Protein AF-A0A1G2QEN6-F1 (afdb_monomer_lite)

Radius of gyration: 32.68 Å; chains: 1; bounding box: 80×89×62 Å

Structure (mmCIF, N/CA/C/O backbone):
data_AF-A0A1G2QEN6-F1
#
_entry.id   AF-A0A1G2QEN6-F1
#
loop_
_atom_site.group_PDB
_atom_site.id
_atom_site.type_symbol
_atom_site.label_atom_id
_atom_site.label_alt_id
_atom_site.label_comp_id
_atom_site.label_asym_id
_atom_site.label_entity_id
_atom_site.label_seq_id
_atom_site.pdbx_PDB_ins_code
_atom_site.Cartn_x
_atom_site.Cartn_y
_atom_site.Cartn_z
_atom_site.occupancy
_atom_site.B_iso_or_equiv
_atom_site.auth_seq_id
_atom_site.auth_comp_id
_atom_site.auth_asym_id
_atom_site.auth_atom_id
_atom_site.pdbx_PDB_model_num
ATOM 1 N N . MET A 1 1 ? -64.833 77.034 40.031 1.00 39.34 1 MET A N 1
ATOM 2 C CA . MET A 1 1 ? -63.978 77.157 41.235 1.00 39.34 1 MET A CA 1
ATOM 3 C C . MET A 1 1 ? -63.231 75.844 41.374 1.00 39.34 1 MET A C 1
ATOM 5 O O . MET A 1 1 ? -63.907 74.837 41.451 1.00 39.34 1 MET A O 1
ATOM 9 N N . ASN A 1 2 ? -61.908 75.732 41.325 1.00 46.66 2 ASN A N 1
ATOM 10 C CA . ASN A 1 2 ? -60.799 76.681 41.240 1.00 46.66 2 ASN A CA 1
ATOM 11 C C . ASN A 1 2 ? -59.660 75.938 40.490 1.00 46.66 2 ASN A C 1
ATOM 13 O O . ASN A 1 2 ? -59.426 74.776 40.822 1.00 46.66 2 ASN A O 1
ATOM 17 N N . PRO A 1 3 ? -59.015 76.531 39.469 1.00 56.44 3 PRO A N 1
ATOM 18 C CA . PRO A 1 3 ? -57.973 75.888 38.679 1.00 56.44 3 PRO A CA 1
ATOM 19 C C . PRO A 1 3 ? -56.584 76.290 39.184 1.00 56.44 3 PRO A C 1
ATOM 21 O O . PRO A 1 3 ? -56.027 77.252 38.685 1.00 56.44 3 PRO A O 1
ATOM 24 N N . HIS A 1 4 ? -56.014 75.570 40.146 1.00 57.31 4 HIS A N 1
ATOM 25 C CA . HIS A 1 4 ? -54.594 75.680 40.493 1.00 57.31 4 HIS A CA 1
ATOM 26 C C . HIS A 1 4 ? -54.189 74.439 41.278 1.00 57.31 4 HIS A C 1
ATOM 28 O O . HIS A 1 4 ? -54.606 74.314 42.418 1.00 57.31 4 HIS A O 1
ATOM 34 N N . ASP A 1 5 ? -53.388 73.564 40.670 1.00 60.06 5 ASP A N 1
ATOM 35 C CA . ASP A 1 5 ? -52.442 72.708 41.391 1.00 60.06 5 ASP A CA 1
ATOM 36 C C . ASP A 1 5 ? -51.266 72.365 40.460 1.00 60.06 5 ASP A C 1
ATOM 38 O O . ASP A 1 5 ? -51.302 71.451 39.638 1.00 60.06 5 ASP A O 1
ATOM 42 N N . ASP A 1 6 ? -50.261 73.240 40.547 1.00 60.94 6 ASP A N 1
ATOM 43 C CA . ASP A 1 6 ? -48.816 73.006 40.470 1.00 60.94 6 ASP A CA 1
ATOM 44 C C . ASP A 1 6 ? -48.328 71.713 39.785 1.00 60.94 6 ASP A C 1
ATOM 46 O O . ASP A 1 6 ? -48.058 70.686 40.413 1.00 60.94 6 ASP A O 1
ATOM 50 N N . PHE A 1 7 ? -48.037 71.820 38.487 1.00 61.03 7 PHE A N 1
ATOM 51 C CA . PHE A 1 7 ? -47.150 70.889 37.792 1.00 61.03 7 PHE A CA 1
ATOM 52 C C . PHE A 1 7 ? -45.691 71.258 38.114 1.00 61.03 7 PHE A C 1
ATOM 54 O O . PHE A 1 7 ? -45.078 72.079 37.433 1.00 61.03 7 PHE A O 1
ATOM 61 N N . ARG A 1 8 ? -45.119 70.679 39.177 1.00 65.31 8 ARG A N 1
ATOM 62 C CA . ARG A 1 8 ? -43.669 70.754 39.430 1.00 65.31 8 ARG A CA 1
ATOM 63 C C . ARG A 1 8 ? -42.964 69.563 38.772 1.00 65.31 8 ARG A C 1
ATOM 65 O O . ARG A 1 8 ? -43.276 68.425 39.133 1.00 65.31 8 ARG A O 1
ATOM 72 N N . PRO A 1 9 ? -42.008 69.775 37.851 1.00 60.00 9 PRO A N 1
ATOM 73 C CA . PRO A 1 9 ? -41.206 68.685 37.316 1.00 60.00 9 PRO A CA 1
ATOM 74 C C . PRO A 1 9 ? -40.277 68.161 38.416 1.00 60.00 9 PRO A C 1
ATOM 76 O O . PRO A 1 9 ? -39.439 68.893 38.933 1.00 60.00 9 PRO A O 1
ATOM 79 N N . ARG A 1 10 ? -40.459 66.895 38.811 1.00 62.19 10 ARG A N 1
ATOM 80 C CA . ARG A 1 10 ? -39.498 66.192 39.667 1.00 62.19 10 ARG A CA 1
ATOM 81 C C . ARG A 1 10 ? -38.309 65.756 38.834 1.00 62.19 10 ARG A C 1
ATOM 83 O O . ARG A 1 10 ? -38.440 64.942 37.921 1.00 62.19 10 ARG A O 1
ATOM 90 N N . ASP A 1 11 ? -37.160 66.257 39.246 1.00 59.12 11 ASP A N 1
ATOM 91 C CA . ASP A 1 11 ? -35.831 65.790 38.900 1.00 59.12 11 ASP A CA 1
ATOM 92 C C . ASP A 1 11 ? -35.697 64.287 39.184 1.00 59.12 11 ASP A C 1
ATOM 94 O O . ASP A 1 11 ? -35.578 63.863 40.335 1.00 59.12 11 ASP A O 1
ATOM 98 N N . LEU A 1 12 ? -35.684 63.461 38.137 1.00 61.34 12 LEU A N 1
ATOM 99 C CA . LEU A 1 12 ? -35.302 62.053 38.245 1.00 61.34 12 LEU A CA 1
ATOM 100 C C . LEU A 1 12 ? -34.089 61.768 37.354 1.00 61.34 12 LEU A C 1
ATOM 102 O O . LEU A 1 12 ? -34.191 61.322 36.218 1.00 61.34 12 LEU A O 1
ATOM 106 N N . HIS A 1 13 ? -32.934 62.129 37.911 1.00 59.66 13 HIS A N 1
ATOM 107 C CA . HIS A 1 13 ? -31.656 61.419 37.874 1.00 59.66 13 HIS A CA 1
ATOM 108 C C . HIS A 1 13 ? -31.511 60.369 36.759 1.00 59.66 13 HIS A C 1
ATOM 110 O O . HIS A 1 13 ? -31.902 59.211 36.907 1.00 59.66 13 HIS A O 1
ATOM 116 N N . LEU A 1 14 ? -30.860 60.774 35.669 1.00 61.25 14 LEU A N 1
ATOM 117 C CA . LEU A 1 14 ? -30.295 59.858 34.683 1.00 61.25 14 LEU A CA 1
ATOM 118 C C . LEU A 1 14 ? -29.177 59.033 35.350 1.00 61.25 14 LEU A C 1
ATOM 120 O O . LEU A 1 14 ? -28.246 59.627 35.904 1.00 61.25 14 LEU A O 1
ATOM 124 N N . PRO A 1 15 ? -29.208 57.690 35.306 1.00 59.16 15 PRO A N 1
ATOM 125 C CA . PRO A 1 15 ? -28.067 56.890 35.718 1.00 59.16 15 PRO A CA 1
ATOM 126 C C . PRO A 1 15 ? -26.906 57.129 34.746 1.00 59.16 15 PRO A C 1
ATOM 128 O O . PRO A 1 15 ? -26.968 56.788 33.566 1.00 59.16 15 PRO A O 1
ATOM 131 N N . SER A 1 16 ? -25.837 57.729 35.269 1.00 55.16 16 SER A N 1
ATOM 132 C CA . SER A 1 16 ? -24.533 57.832 34.619 1.00 55.16 16 SER A CA 1
ATOM 133 C C . SER A 1 16 ? -23.985 56.426 34.356 1.00 55.16 16 SER A C 1
ATOM 135 O O . SER A 1 16 ? -23.465 55.768 35.256 1.00 55.16 16 SER A O 1
ATOM 137 N N . THR A 1 17 ? -24.113 55.933 33.126 1.00 55.31 17 THR A N 1
ATOM 138 C CA . THR A 1 17 ? -23.382 54.748 32.671 1.00 55.31 17 THR A CA 1
ATOM 139 C C . THR A 1 17 ? -21.966 55.170 32.300 1.00 55.31 17 THR A C 1
ATOM 141 O O . THR A 1 17 ? -21.656 55.418 31.135 1.00 55.31 17 THR A O 1
ATOM 144 N N . ALA A 1 18 ? -21.097 55.275 33.304 1.00 53.06 18 ALA A N 1
ATOM 145 C CA . ALA A 1 18 ? -19.662 55.259 33.066 1.00 53.06 18 ALA A CA 1
ATOM 146 C C . ALA A 1 18 ? -19.273 53.863 32.530 1.00 53.06 18 ALA A C 1
ATOM 148 O O . ALA A 1 18 ? -19.667 52.859 33.132 1.00 53.06 18 ALA A O 1
ATOM 149 N N . PRO A 1 19 ? -18.525 53.755 31.419 1.00 55.62 19 PRO A N 1
ATOM 150 C CA . PRO A 1 19 ? -18.031 52.471 30.942 1.00 55.62 19 PRO A CA 1
ATOM 151 C C . PRO A 1 19 ? -17.018 51.915 31.949 1.00 55.62 19 PRO A C 1
ATOM 153 O O . PRO A 1 19 ? -15.952 52.491 32.172 1.00 55.62 19 PRO A O 1
ATOM 156 N N . SER A 1 20 ? -17.361 50.793 32.582 1.00 55.41 20 SER A N 1
ATOM 157 C CA . SER A 1 20 ? -16.431 50.023 33.397 1.00 55.41 20 SER A CA 1
ATOM 158 C C . SER A 1 20 ? -15.306 49.487 32.509 1.00 55.41 20 SER A C 1
ATOM 160 O O . SER A 1 20 ? -15.531 48.883 31.460 1.00 55.41 20 SER A O 1
ATOM 162 N N . ALA A 1 21 ? -14.072 49.764 32.924 1.00 58.41 21 ALA A N 1
ATOM 163 C CA . ALA A 1 21 ? -12.857 49.338 32.248 1.00 58.41 21 ALA A CA 1
ATOM 164 C C . ALA A 1 21 ? -12.829 47.809 32.027 1.00 58.41 21 ALA A C 1
ATOM 166 O O . ALA A 1 21 ? -13.291 47.058 32.893 1.00 58.41 21 ALA A O 1
ATOM 167 N N . PRO A 1 22 ? -12.260 47.318 30.909 1.00 54.78 22 PRO A N 1
ATOM 168 C CA . PRO A 1 22 ? -12.152 45.889 30.655 1.00 54.78 22 PRO A CA 1
ATOM 169 C C . PRO A 1 22 ? -11.272 45.231 31.721 1.00 54.78 22 PRO A C 1
ATOM 171 O O . PRO A 1 22 ? -10.110 45.597 31.917 1.00 54.78 22 PRO A O 1
ATOM 174 N N . ALA A 1 23 ? -11.842 44.239 32.406 1.00 54.50 23 ALA A N 1
ATOM 175 C CA . ALA A 1 23 ? -11.120 43.371 33.317 1.00 54.50 23 ALA A CA 1
ATOM 176 C C . ALA A 1 23 ? -9.919 42.758 32.583 1.00 54.50 23 ALA A C 1
ATOM 178 O O . ALA A 1 23 ? -10.059 42.066 31.574 1.00 54.50 23 ALA A O 1
ATOM 179 N N . LYS A 1 24 ? -8.725 43.051 33.097 1.00 49.72 24 LYS A N 1
ATOM 180 C CA . LYS A 1 24 ? -7.441 42.527 32.639 1.00 49.72 24 LYS A CA 1
ATOM 181 C C . LYS A 1 24 ? -7.464 41.000 32.770 1.00 49.72 24 LYS A C 1
ATOM 183 O O . LYS A 1 24 ? -7.233 40.467 33.852 1.00 49.72 24 LYS A O 1
ATOM 188 N N . VAL A 1 25 ? -7.783 40.301 31.679 1.00 56.69 25 VAL A N 1
ATOM 189 C CA . VAL A 1 25 ? -7.706 38.838 31.586 1.00 56.69 25 VAL A CA 1
ATOM 190 C C . VAL A 1 25 ? -6.250 38.452 31.820 1.00 56.69 25 VAL A C 1
ATOM 192 O O . VAL A 1 25 ? -5.373 38.771 31.017 1.00 56.69 25 VAL A O 1
ATOM 195 N N . ALA A 1 26 ? -5.980 37.823 32.962 1.00 51.62 26 ALA A N 1
ATOM 196 C CA . ALA A 1 26 ? -4.661 37.295 33.264 1.00 51.62 26 ALA A CA 1
ATOM 197 C C . ALA A 1 26 ? -4.276 36.259 32.189 1.00 51.62 26 ALA A C 1
ATOM 199 O O . ALA A 1 26 ? -5.107 35.412 31.842 1.00 51.62 26 ALA A O 1
ATOM 200 N N . PRO A 1 27 ? -3.049 36.303 31.644 1.00 50.09 27 PRO A N 1
ATOM 201 C CA . PRO A 1 27 ? -2.600 35.312 30.680 1.00 50.09 27 PRO A CA 1
ATOM 202 C C . PRO A 1 27 ? -2.615 33.935 31.347 1.00 50.09 27 PRO A C 1
ATOM 204 O O . PRO A 1 27 ? -1.991 33.739 32.391 1.00 50.09 27 PRO A O 1
ATOM 207 N N . GLN A 1 28 ? -3.355 32.993 30.754 1.00 50.84 28 GLN A N 1
ATOM 208 C CA . GLN A 1 28 ? -3.336 31.595 31.167 1.00 50.84 28 GLN A CA 1
ATOM 209 C C . GLN A 1 28 ? -1.895 31.095 31.087 1.00 50.84 28 GLN A C 1
ATOM 211 O O . GLN A 1 28 ? -1.330 30.933 30.007 1.00 50.84 28 GLN A O 1
ATOM 216 N N . THR A 1 29 ? -1.297 30.881 32.251 1.00 47.94 29 THR A N 1
ATOM 217 C CA . THR A 1 29 ? 0.004 30.255 32.402 1.00 47.94 29 THR A CA 1
ATOM 218 C C . THR A 1 29 ? -0.056 28.860 31.794 1.00 47.94 29 THR A C 1
ATOM 220 O O . THR A 1 29 ? -0.793 27.977 32.235 1.00 47.94 29 THR A O 1
ATOM 223 N N . THR A 1 30 ? 0.718 28.680 30.731 1.00 51.25 30 THR A N 1
ATOM 224 C CA . THR A 1 30 ? 0.943 27.431 30.014 1.00 51.25 30 THR A CA 1
ATOM 225 C C . THR A 1 30 ? 1.373 26.361 31.016 1.00 51.25 30 THR A C 1
ATOM 227 O O . THR A 1 30 ? 2.497 26.388 31.510 1.00 51.25 30 THR A O 1
ATOM 230 N N . GLN A 1 31 ? 0.476 25.431 31.363 1.00 50.53 31 GLN A N 1
ATOM 231 C CA . GLN A 1 31 ? 0.809 24.331 32.268 1.00 50.53 31 GLN A CA 1
ATOM 232 C C . GLN A 1 31 ? 1.928 23.467 31.652 1.00 50.53 31 GLN A C 1
ATOM 234 O O . GLN A 1 31 ? 1.692 22.816 30.627 1.00 50.53 31 GLN A O 1
ATOM 239 N N . PRO A 1 32 ? 3.116 23.374 32.282 1.00 54.84 32 PRO A N 1
ATOM 240 C CA . PRO A 1 32 ? 4.269 22.641 31.748 1.00 54.84 32 PRO A CA 1
ATOM 241 C C . PRO A 1 32 ? 4.085 21.107 31.728 1.00 54.84 32 PRO A C 1
ATOM 243 O O . PRO A 1 32 ? 4.957 20.383 31.254 1.00 54.84 32 PRO A O 1
ATOM 246 N N . GLY A 1 33 ? 2.943 20.588 32.198 1.00 56.78 33 GLY A N 1
ATOM 247 C CA . GLY A 1 33 ? 2.616 19.157 32.218 1.00 56.78 33 GLY A CA 1
ATOM 248 C C . GLY A 1 33 ? 1.875 18.624 30.984 1.00 56.78 33 GLY A C 1
ATOM 249 O O . GLY A 1 33 ? 1.924 17.419 30.731 1.00 56.78 33 GLY A O 1
ATOM 250 N N . ARG A 1 34 ? 1.222 19.478 30.177 1.00 59.00 34 ARG A N 1
ATOM 251 C CA . ARG A 1 34 ? 0.365 19.008 29.062 1.00 59.00 34 ARG A CA 1
ATOM 252 C C . ARG A 1 34 ? 1.151 18.308 27.954 1.00 59.00 34 ARG A C 1
ATOM 254 O O . ARG A 1 34 ? 0.649 17.356 27.371 1.00 59.00 34 ARG A O 1
ATOM 261 N N . PHE A 1 35 ? 2.397 18.708 27.703 1.00 58.41 35 PHE A N 1
ATOM 262 C CA . PHE A 1 35 ? 3.241 18.063 26.689 1.00 58.41 35 PHE A CA 1
ATOM 263 C C . PHE A 1 35 ? 3.733 16.678 27.113 1.00 58.41 35 PHE A C 1
ATOM 265 O O . PHE A 1 35 ? 3.827 15.777 26.280 1.00 58.41 35 PHE A O 1
ATOM 272 N N . LYS A 1 36 ? 4.016 16.486 28.406 1.00 63.12 36 LYS A N 1
ATOM 273 C CA . LYS A 1 36 ? 4.416 15.179 28.941 1.00 63.12 36 LYS A CA 1
ATOM 274 C C . LYS A 1 36 ? 3.222 14.225 28.955 1.00 63.12 36 LYS A C 1
ATOM 276 O O . LYS A 1 36 ? 3.329 13.104 28.478 1.00 63.12 36 LYS A O 1
ATOM 281 N N . GLN A 1 37 ? 2.059 14.732 29.366 1.00 68.00 37 GLN A N 1
ATOM 282 C CA . GLN A 1 37 ? 0.798 13.997 29.333 1.00 68.00 37 GLN A CA 1
ATOM 283 C C . GLN A 1 37 ? 0.372 13.638 27.899 1.00 68.00 37 GLN A C 1
ATOM 285 O O . GLN A 1 37 ? -0.058 12.518 27.663 1.00 68.00 37 GLN A O 1
ATOM 290 N N . ALA A 1 38 ? 0.548 14.536 26.924 1.00 66.69 38 ALA A N 1
ATOM 291 C CA . ALA A 1 38 ? 0.258 14.250 25.518 1.00 66.69 38 ALA A CA 1
ATOM 292 C C . ALA A 1 38 ? 1.182 13.168 24.939 1.00 66.69 38 ALA A C 1
ATOM 294 O O . ALA A 1 38 ? 0.712 12.286 24.225 1.00 66.69 38 ALA A O 1
ATOM 295 N N . LYS A 1 39 ? 2.477 13.192 25.280 1.00 70.25 39 LYS A N 1
ATOM 296 C CA . LYS A 1 39 ? 3.422 12.137 24.883 1.00 70.25 39 LYS A CA 1
ATOM 297 C C . LYS A 1 39 ? 3.100 10.792 25.535 1.00 70.25 39 LYS A C 1
ATOM 299 O O . LYS A 1 39 ? 3.170 9.779 24.848 1.00 70.25 39 LYS A O 1
ATOM 304 N N . ASP A 1 40 ? 2.710 10.786 26.808 1.00 74.94 40 ASP A N 1
ATOM 305 C CA . ASP A 1 40 ? 2.327 9.568 27.535 1.00 74.94 40 ASP A CA 1
ATOM 306 C C . ASP A 1 40 ? 0.994 8.987 27.052 1.00 74.94 40 ASP A C 1
ATOM 308 O O . ASP A 1 40 ? 0.824 7.772 26.990 1.00 74.94 40 ASP A O 1
ATOM 312 N N . ILE A 1 41 ? 0.041 9.841 26.675 1.00 70.88 41 ILE A N 1
ATOM 313 C CA . ILE A 1 41 ? -1.200 9.401 26.035 1.00 70.88 41 ILE A CA 1
ATOM 314 C C . ILE A 1 41 ? -0.881 8.839 24.653 1.00 70.88 41 ILE A C 1
ATOM 316 O O . ILE A 1 41 ? -1.323 7.740 24.346 1.00 70.88 41 ILE A O 1
ATOM 320 N N . ALA A 1 42 ? -0.072 9.530 23.847 1.00 69.62 42 ALA A N 1
ATOM 321 C CA . ALA A 1 42 ? 0.321 9.041 22.533 1.00 69.62 42 ALA A CA 1
ATOM 322 C C . ALA A 1 42 ? 1.025 7.681 22.633 1.00 69.62 42 ALA A C 1
ATOM 324 O O . ALA A 1 42 ? 0.617 6.741 21.966 1.00 69.62 42 ALA A O 1
ATOM 325 N N . SER A 1 43 ? 2.025 7.527 23.503 1.00 70.56 43 SER A N 1
ATOM 326 C CA . SER A 1 43 ? 2.744 6.257 23.671 1.00 70.56 43 SER A CA 1
ATOM 327 C C . SER A 1 43 ? 1.841 5.129 24.178 1.00 70.56 43 SER A C 1
ATOM 329 O O . SER A 1 43 ? 1.967 3.996 23.715 1.00 70.56 43 SER A O 1
ATOM 331 N N . ARG A 1 44 ? 0.879 5.426 25.060 1.00 66.06 44 ARG A N 1
ATOM 332 C CA . ARG A 1 44 ? -0.149 4.465 25.490 1.00 66.06 44 ARG A CA 1
ATOM 333 C C . ARG A 1 44 ? -1.125 4.104 24.373 1.00 66.06 44 ARG A C 1
ATOM 335 O O . ARG A 1 44 ? -1.492 2.939 24.274 1.00 66.06 44 ARG A O 1
ATOM 342 N N . LEU A 1 45 ? -1.508 5.057 23.525 1.00 61.69 45 LEU A N 1
ATOM 343 C CA . LEU A 1 45 ? -2.335 4.805 22.343 1.00 61.69 45 LEU A CA 1
ATOM 344 C C . LEU A 1 45 ? -1.591 3.896 21.360 1.00 61.69 45 LEU A C 1
ATOM 346 O O . LEU A 1 45 ? -2.118 2.845 21.017 1.00 61.69 45 LEU A O 1
ATOM 350 N N . TRP A 1 46 ? -0.328 4.200 21.046 1.00 63.06 46 TRP A N 1
ATOM 351 C CA . TRP A 1 46 ? 0.529 3.361 20.200 1.00 63.06 46 TRP A CA 1
ATOM 352 C C . TRP A 1 46 ? 0.786 1.961 20.789 1.00 63.06 46 TRP A C 1
ATOM 354 O O . TRP A 1 46 ? 0.917 0.991 20.046 1.00 63.06 46 TRP A O 1
ATOM 364 N N . ALA A 1 47 ? 0.855 1.824 22.117 1.00 60.50 47 ALA A N 1
ATOM 365 C CA . ALA A 1 47 ? 1.026 0.529 22.782 1.00 60.50 47 ALA A CA 1
ATOM 366 C C . ALA A 1 47 ? -0.267 -0.309 22.813 1.00 60.50 47 ALA A C 1
ATOM 368 O O . ALA A 1 47 ? -0.208 -1.539 22.760 1.00 60.50 47 ALA A O 1
ATOM 369 N N . LEU A 1 48 ? -1.435 0.337 22.885 1.00 55.75 48 LEU A N 1
ATOM 370 C CA . LEU A 1 48 ? -2.741 -0.322 22.786 1.00 55.75 48 LEU A CA 1
ATOM 371 C C . LEU A 1 48 ? -3.101 -0.672 21.330 1.00 55.75 48 LEU A C 1
ATOM 373 O O . LEU A 1 48 ? -3.755 -1.690 21.101 1.00 55.75 48 LEU A O 1
ATOM 377 N N . GLU A 1 49 ? -2.594 0.100 20.363 1.00 54.94 49 GLU A N 1
ATOM 378 C CA . GLU A 1 49 ? -2.682 -0.117 18.910 1.00 54.94 49 GLU A CA 1
ATOM 379 C C . GLU A 1 49 ? -2.290 -1.549 18.509 1.00 54.94 49 GLU A C 1
ATOM 381 O O . GLU A 1 49 ? -2.992 -2.221 17.756 1.00 54.94 49 GLU A O 1
ATOM 386 N N . GLY A 1 50 ? -1.178 -2.051 19.059 1.00 52.22 50 GLY A N 1
ATOM 387 C CA . GLY A 1 50 ? -0.646 -3.375 18.729 1.00 52.22 50 GLY A CA 1
ATOM 388 C C . GLY A 1 50 ? -1.428 -4.538 19.340 1.00 52.22 50 GLY A C 1
ATOM 389 O O . GLY A 1 50 ? -1.251 -5.675 18.911 1.00 52.22 50 GLY A O 1
ATOM 390 N N . LYS A 1 51 ? -2.280 -4.280 20.342 1.00 53.69 51 LYS A N 1
ATOM 391 C CA . LYS A 1 51 ? -2.917 -5.336 21.140 1.00 53.69 51 LYS A CA 1
ATOM 392 C C . LYS A 1 51 ? -4.334 -5.694 20.676 1.00 53.69 51 LYS A C 1
ATOM 394 O O . LYS A 1 51 ? -4.773 -6.798 20.973 1.00 53.69 51 LYS A O 1
ATOM 399 N N . ASN A 1 52 ? -5.019 -4.802 19.948 1.00 58.62 52 ASN A N 1
ATOM 400 C CA . ASN A 1 52 ? -6.389 -5.013 19.446 1.00 58.62 52 ASN A CA 1
ATOM 401 C C . ASN A 1 52 ? -6.624 -4.585 17.981 1.00 58.62 52 ASN A C 1
ATOM 403 O O . ASN A 1 52 ? -7.761 -4.669 17.516 1.00 58.62 52 ASN A O 1
ATOM 407 N N . SER A 1 53 ? -5.607 -4.133 17.235 1.00 70.38 53 SER A N 1
ATOM 408 C CA . SER A 1 53 ? -5.797 -3.859 15.804 1.00 70.38 53 SER A CA 1
ATOM 409 C C . SER A 1 53 ? -5.924 -5.155 15.003 1.00 70.38 53 SER A C 1
ATOM 411 O O . SER A 1 53 ? -5.189 -6.120 15.224 1.00 70.38 53 SER A O 1
ATOM 413 N N . ARG A 1 54 ? -6.810 -5.146 14.000 1.00 78.62 54 ARG A N 1
ATOM 414 C CA . ARG A 1 54 ? -6.927 -6.208 12.987 1.00 78.62 54 ARG A CA 1
ATOM 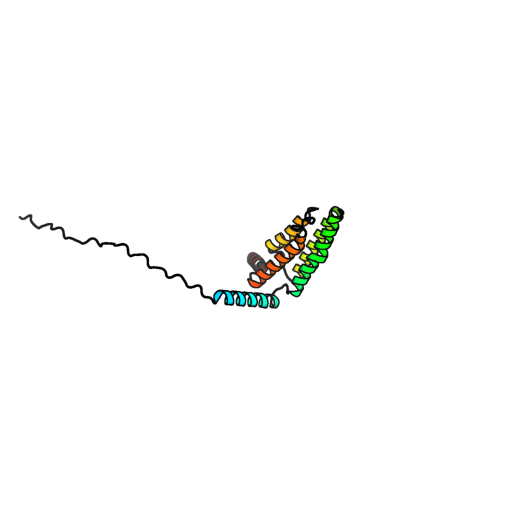415 C C . ARG A 1 54 ? -5.615 -6.446 12.229 1.00 78.62 54 ARG A C 1
ATOM 417 O O . ARG A 1 54 ? -5.381 -7.547 11.730 1.00 78.62 54 ARG A O 1
ATOM 424 N N . VAL A 1 55 ? -4.752 -5.428 12.168 1.00 82.75 55 VAL A N 1
ATOM 425 C CA . VAL A 1 55 ? -3.437 -5.474 11.522 1.00 82.75 55 VAL A CA 1
ATOM 426 C C . VAL A 1 55 ? -2.344 -5.189 12.557 1.00 82.75 55 VAL A C 1
ATOM 428 O O . VAL A 1 55 ? -1.982 -4.038 12.828 1.00 82.75 55 VAL A O 1
ATOM 431 N N . ASN A 1 56 ? -1.783 -6.265 13.117 1.00 86.69 56 ASN A N 1
ATOM 432 C CA . ASN A 1 56 ? -0.665 -6.200 14.064 1.00 86.69 56 ASN A CA 1
ATOM 433 C C . ASN A 1 56 ? 0.560 -5.499 13.434 1.00 86.69 56 ASN A C 1
ATOM 435 O O . ASN A 1 56 ? 0.731 -5.500 12.216 1.00 86.69 56 ASN A O 1
ATOM 439 N N . ASN A 1 57 ? 1.442 -4.916 14.251 1.00 85.81 57 ASN A N 1
ATOM 440 C CA . ASN A 1 57 ? 2.664 -4.238 13.807 1.00 85.81 57 ASN A CA 1
ATOM 441 C C . ASN A 1 57 ? 3.551 -5.121 12.928 1.00 85.81 57 ASN A C 1
ATOM 443 O O . ASN A 1 57 ? 4.043 -4.645 11.911 1.00 85.81 57 ASN A O 1
ATOM 447 N N . THR A 1 58 ? 3.713 -6.401 13.266 1.00 88.44 58 THR A N 1
ATOM 448 C CA . THR A 1 58 ? 4.499 -7.329 12.440 1.00 88.44 58 THR A CA 1
ATOM 449 C C . THR A 1 58 ? 3.879 -7.506 11.057 1.00 88.44 58 THR A C 1
ATOM 451 O O . THR A 1 58 ? 4.584 -7.441 10.056 1.00 88.44 58 THR A O 1
ATOM 454 N N . THR A 1 59 ? 2.555 -7.663 10.988 1.00 90.25 59 THR A N 1
ATOM 455 C CA . THR A 1 59 ? 1.824 -7.747 9.720 1.00 90.25 59 THR A CA 1
ATOM 456 C C . THR A 1 59 ? 1.951 -6.451 8.930 1.00 90.25 59 THR A C 1
ATOM 458 O O . THR A 1 59 ? 2.271 -6.500 7.752 1.00 90.25 59 THR A O 1
ATOM 461 N N . ALA A 1 60 ? 1.760 -5.295 9.568 1.00 89.62 60 ALA A N 1
ATOM 462 C CA . ALA A 1 60 ? 1.897 -3.993 8.920 1.00 89.62 60 ALA A CA 1
ATOM 463 C C . ALA A 1 60 ? 3.304 -3.792 8.337 1.00 89.62 60 ALA A C 1
ATOM 465 O O . ALA A 1 60 ? 3.441 -3.375 7.191 1.00 89.62 60 ALA A O 1
ATOM 466 N N . MET A 1 61 ? 4.350 -4.141 9.093 1.00 92.50 61 MET A N 1
ATOM 467 C CA . MET A 1 61 ? 5.728 -4.096 8.600 1.00 92.50 61 MET A CA 1
ATOM 468 C C . MET A 1 61 ? 5.939 -5.048 7.425 1.00 92.50 61 MET A C 1
ATOM 470 O O . MET A 1 61 ? 6.585 -4.665 6.455 1.00 92.50 61 MET A O 1
ATOM 474 N N . LEU A 1 62 ? 5.371 -6.255 7.480 1.00 93.56 62 LEU A N 1
ATOM 475 C CA . LEU A 1 62 ? 5.447 -7.216 6.383 1.00 93.56 62 LEU A CA 1
ATOM 476 C C . LEU A 1 62 ? 4.735 -6.684 5.128 1.00 93.56 62 LEU A C 1
ATOM 478 O O . LEU A 1 62 ? 5.291 -6.779 4.040 1.00 93.56 62 LEU A O 1
ATOM 482 N N . MET A 1 63 ? 3.562 -6.060 5.275 1.00 93.56 63 MET A N 1
ATOM 483 C CA . MET A 1 63 ? 2.822 -5.426 4.175 1.00 93.56 63 MET A CA 1
ATOM 484 C C . MET A 1 63 ? 3.634 -4.323 3.509 1.00 93.56 63 MET A C 1
ATOM 486 O O . MET A 1 63 ? 3.762 -4.303 2.289 1.00 93.56 63 MET A O 1
ATOM 490 N N . VAL A 1 64 ? 4.232 -3.440 4.308 1.00 94.19 64 VAL A N 1
ATOM 491 C CA . VAL A 1 64 ? 5.085 -2.356 3.808 1.00 94.19 64 VAL A CA 1
ATOM 492 C C . VAL A 1 64 ? 6.351 -2.907 3.148 1.00 94.19 64 VAL A C 1
ATOM 494 O O . VAL A 1 64 ? 6.735 -2.434 2.083 1.00 94.19 64 VAL A O 1
ATOM 497 N N . ALA A 1 65 ? 6.980 -3.929 3.732 1.00 94.00 6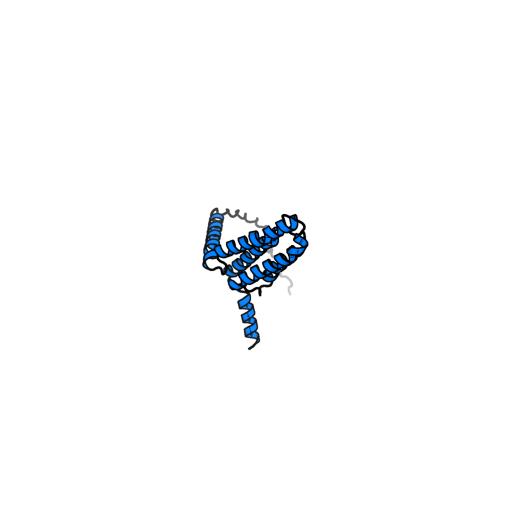5 ALA A N 1
ATOM 498 C CA . ALA A 1 65 ? 8.164 -4.558 3.158 1.00 94.00 65 ALA A CA 1
ATOM 499 C C . ALA A 1 65 ? 7.855 -5.214 1.807 1.00 94.00 65 ALA A C 1
ATOM 501 O O . ALA A 1 65 ? 8.593 -5.007 0.851 1.00 94.00 65 ALA A O 1
ATOM 502 N N . VAL A 1 66 ? 6.748 -5.949 1.694 1.00 93.81 66 VAL A N 1
ATOM 503 C CA . VAL A 1 66 ? 6.314 -6.540 0.421 1.00 93.81 66 VAL A CA 1
ATOM 504 C C . VAL A 1 66 ? 5.959 -5.447 -0.592 1.00 93.81 66 VAL A C 1
ATOM 506 O O . VAL A 1 66 ? 6.391 -5.533 -1.738 1.00 93.81 66 VAL A O 1
ATOM 509 N N . ALA A 1 67 ? 5.255 -4.385 -0.179 1.00 93.50 67 ALA A N 1
ATOM 510 C CA . ALA A 1 67 ? 4.967 -3.235 -1.041 1.00 93.50 67 ALA A CA 1
ATOM 511 C C . ALA A 1 67 ? 6.244 -2.629 -1.641 1.00 93.50 67 ALA A C 1
ATOM 513 O O . ALA A 1 67 ? 6.325 -2.368 -2.841 1.00 93.50 67 ALA A O 1
ATOM 514 N N . PHE A 1 68 ? 7.264 -2.454 -0.804 1.00 93.56 68 PHE A N 1
ATOM 515 C CA . PHE A 1 68 ? 8.521 -1.843 -1.197 1.00 93.56 68 PHE A CA 1
ATOM 516 C C . PHE A 1 68 ? 9.403 -2.781 -2.033 1.00 93.56 68 PHE A C 1
ATOM 518 O O . PHE A 1 68 ? 9.815 -2.427 -3.134 1.00 93.56 68 PHE A O 1
ATOM 525 N N . PHE A 1 69 ? 9.697 -3.980 -1.528 1.00 93.56 69 PHE A N 1
ATOM 526 C CA . PHE A 1 69 ? 10.676 -4.885 -2.133 1.00 93.56 69 PHE A CA 1
ATOM 527 C C . PHE A 1 69 ? 10.118 -5.706 -3.294 1.00 93.56 69 PHE A C 1
ATOM 529 O O . PHE A 1 69 ? 10.877 -6.040 -4.199 1.00 93.56 69 PHE A O 1
ATOM 536 N N . CYS A 1 70 ? 8.830 -6.060 -3.276 1.00 92.50 70 CYS A N 1
ATOM 537 C CA . CYS A 1 70 ? 8.246 -6.937 -4.294 1.00 92.50 70 CYS A CA 1
ATOM 538 C C . CYS A 1 70 ? 7.542 -6.174 -5.418 1.00 92.50 70 CYS A C 1
ATOM 540 O O . CYS A 1 70 ? 7.444 -6.715 -6.515 1.00 92.50 70 CYS A O 1
ATOM 542 N N . PHE A 1 71 ? 7.064 -4.950 -5.167 1.00 91.75 71 PHE A N 1
ATOM 543 C CA . PHE A 1 71 ? 6.344 -4.163 -6.174 1.00 91.75 71 PHE A CA 1
ATOM 544 C C . PHE A 1 71 ? 7.131 -2.918 -6.589 1.00 91.75 71 PHE A C 1
ATOM 546 O O . PHE A 1 71 ? 7.592 -2.870 -7.726 1.00 91.75 71 PHE A O 1
ATOM 553 N N . ASN A 1 72 ? 7.410 -1.983 -5.673 1.00 90.88 72 ASN A N 1
ATOM 554 C CA . ASN A 1 72 ? 8.105 -0.741 -6.043 1.00 90.88 72 ASN A CA 1
ATOM 555 C C . ASN A 1 72 ? 9.513 -0.978 -6.599 1.00 90.88 72 ASN A C 1
ATOM 557 O O . ASN A 1 72 ? 9.857 -0.447 -7.648 1.00 90.88 72 ASN A O 1
ATOM 561 N N . LEU A 1 73 ? 10.351 -1.761 -5.910 1.00 90.62 73 LEU A N 1
ATOM 562 C CA . LEU A 1 73 ? 11.748 -1.928 -6.314 1.00 90.62 73 LEU A CA 1
ATOM 563 C C . LEU A 1 73 ? 11.880 -2.575 -7.712 1.00 90.62 73 LEU A C 1
ATOM 565 O O . LEU A 1 73 ? 12.610 -2.022 -8.536 1.00 90.62 73 LEU A O 1
ATOM 569 N N . PRO A 1 74 ? 11.164 -3.671 -8.045 1.00 89.88 74 PRO A N 1
ATOM 570 C CA . PRO A 1 74 ? 11.166 -4.216 -9.402 1.00 89.88 74 PRO A CA 1
ATOM 571 C C . PRO A 1 74 ? 10.590 -3.257 -10.445 1.00 89.88 74 PRO A C 1
ATOM 573 O O . PRO A 1 74 ? 11.138 -3.173 -11.539 1.00 89.88 74 PRO A O 1
ATOM 576 N N . GLN A 1 75 ? 9.523 -2.524 -10.115 1.00 89.06 75 GLN A N 1
ATOM 577 C CA . GLN A 1 75 ? 8.871 -1.575 -11.022 1.00 89.06 75 GLN A CA 1
ATOM 578 C C . GLN A 1 75 ? 9.811 -0.411 -11.367 1.00 89.06 75 GLN A C 1
ATOM 580 O O . GLN A 1 75 ? 10.044 -0.155 -12.5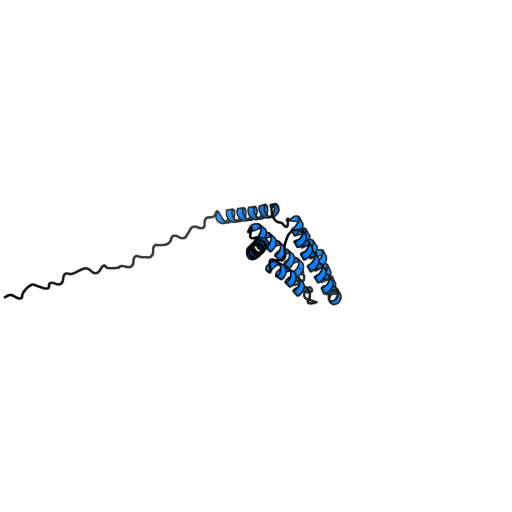47 1.00 89.06 75 GLN A O 1
ATOM 585 N N . ILE A 1 76 ? 10.486 0.173 -10.368 1.00 88.56 76 ILE A N 1
ATOM 586 C CA . ILE A 1 76 ? 11.548 1.172 -10.566 1.00 88.56 76 ILE A CA 1
ATOM 587 C C . ILE A 1 76 ? 12.653 0.600 -11.465 1.00 88.56 76 ILE A C 1
ATOM 589 O O . ILE A 1 76 ? 13.004 1.207 -12.473 1.00 88.56 76 ILE A O 1
ATOM 593 N N . ILE A 1 77 ? 13.196 -0.582 -11.153 1.00 89.19 77 ILE A N 1
ATOM 594 C CA . ILE A 1 77 ? 14.279 -1.182 -11.955 1.00 89.19 77 ILE A CA 1
ATOM 595 C C . ILE A 1 77 ? 13.842 -1.388 -13.415 1.00 89.19 77 ILE A C 1
ATOM 597 O O . ILE A 1 77 ? 14.600 -1.082 -14.335 1.00 89.19 77 ILE A O 1
ATOM 601 N N . LEU A 1 78 ? 12.624 -1.883 -13.642 1.00 88.69 78 LEU A N 1
ATOM 602 C CA . LEU A 1 78 ? 12.089 -2.127 -14.981 1.00 88.69 78 LEU A CA 1
ATOM 603 C C . LEU A 1 78 ? 11.878 -0.834 -15.774 1.00 88.69 78 LEU A C 1
ATOM 605 O O . LEU A 1 78 ? 12.155 -0.812 -16.975 1.00 88.69 78 LEU A O 1
ATOM 609 N N . GLU A 1 79 ? 11.421 0.239 -15.130 1.00 85.94 79 GLU A N 1
ATOM 610 C CA . GLU A 1 79 ? 11.272 1.541 -15.783 1.00 85.94 79 GLU A CA 1
ATOM 611 C C . GLU A 1 79 ? 12.617 2.156 -16.170 1.00 85.94 79 GLU A C 1
ATOM 613 O O . GLU A 1 79 ? 12.759 2.647 -17.290 1.00 85.94 79 GLU A O 1
ATOM 618 N N . TRP A 1 80 ? 13.637 2.031 -15.318 1.00 85.19 80 TRP A N 1
ATOM 619 C CA . TRP A 1 80 ? 15.003 2.447 -15.654 1.00 85.19 80 TRP A CA 1
ATOM 620 C C . TRP A 1 80 ? 15.609 1.638 -16.810 1.00 85.19 80 TRP A C 1
ATOM 622 O O . TRP A 1 80 ? 16.423 2.162 -17.570 1.00 85.19 80 TRP A O 1
ATOM 632 N N . LEU A 1 81 ? 15.188 0.383 -16.988 1.00 88.00 81 LEU A N 1
ATOM 633 C CA . LEU A 1 81 ? 15.567 -0.457 -18.128 1.00 88.00 81 LEU A CA 1
ATOM 634 C C . LEU A 1 81 ? 14.752 -0.171 -19.402 1.00 88.00 81 LEU A C 1
ATOM 636 O O . LEU A 1 81 ? 14.963 -0.849 -20.404 1.00 88.00 81 LEU A O 1
ATOM 640 N N . LEU A 1 82 ? 13.818 0.790 -19.381 1.00 82.88 82 LEU A N 1
ATOM 641 C CA . LEU A 1 82 ? 12.889 1.133 -20.475 1.00 82.88 82 LEU A CA 1
ATOM 642 C C . LEU A 1 82 ? 11.955 -0.010 -20.923 1.00 82.88 82 LEU A C 1
ATOM 644 O O . LEU A 1 82 ? 11.147 0.167 -21.832 1.00 82.88 82 LEU A O 1
ATOM 648 N N . ILE A 1 83 ? 12.011 -1.171 -20.267 1.00 84.75 83 ILE A N 1
ATOM 649 C CA . ILE A 1 83 ? 11.121 -2.320 -20.504 1.00 84.75 83 ILE A CA 1
ATOM 650 C C . ILE A 1 83 ? 9.871 -2.223 -19.606 1.00 84.75 83 ILE A C 1
ATOM 652 O O . ILE A 1 83 ? 8.880 -2.920 -19.826 1.00 84.75 83 ILE A O 1
ATOM 656 N N . GLY A 1 84 ? 9.882 -1.308 -18.629 1.00 77.94 84 GLY A N 1
ATOM 657 C CA . GLY A 1 84 ? 8.795 -1.061 -17.685 1.00 77.94 84 GLY A CA 1
ATOM 658 C C . GLY A 1 84 ? 7.435 -0.876 -18.347 1.00 77.94 84 GLY A C 1
ATOM 659 O O . GLY A 1 84 ? 6.471 -1.461 -17.874 1.00 77.94 84 GLY A O 1
ATOM 660 N N . PHE A 1 85 ? 7.352 -0.216 -19.505 1.00 79.38 85 PHE A N 1
ATOM 661 C CA . PHE A 1 85 ? 6.088 -0.045 -20.236 1.00 79.38 85 PHE A CA 1
ATOM 662 C C . PHE A 1 85 ? 5.329 -1.366 -20.490 1.00 79.38 85 PHE A C 1
ATOM 664 O O . PHE A 1 85 ? 4.101 -1.393 -20.450 1.00 79.38 85 PHE A O 1
ATOM 671 N N . LEU A 1 86 ? 6.041 -2.475 -20.721 1.00 83.94 86 LEU A N 1
ATOM 672 C CA . LEU A 1 86 ? 5.432 -3.775 -21.025 1.00 83.94 86 LEU A CA 1
ATOM 673 C C . LEU A 1 86 ? 4.955 -4.534 -19.784 1.00 83.94 86 LEU A C 1
ATOM 675 O O . LEU A 1 86 ? 4.010 -5.315 -19.883 1.00 83.94 86 LEU A O 1
ATOM 679 N N . PHE A 1 87 ? 5.606 -4.327 -18.638 1.00 85.00 87 PHE A N 1
ATOM 680 C CA . PHE A 1 87 ? 5.370 -5.107 -17.418 1.00 85.00 87 PHE A CA 1
ATOM 681 C C . PHE A 1 87 ? 4.719 -4.308 -16.289 1.00 85.00 87 PHE A C 1
ATOM 683 O O . PHE A 1 87 ? 4.222 -4.932 -15.353 1.00 85.00 87 PHE A O 1
ATOM 690 N N . ASN A 1 88 ? 4.684 -2.973 -16.375 1.00 85.19 88 ASN A N 1
ATOM 691 C CA . ASN A 1 88 ? 4.168 -2.113 -15.311 1.00 85.19 88 ASN A CA 1
ATOM 692 C C . ASN A 1 88 ? 2.717 -2.504 -14.977 1.00 85.19 88 ASN A C 1
ATOM 694 O O . ASN A 1 88 ? 2.459 -2.994 -13.884 1.00 85.19 88 ASN A O 1
ATOM 698 N N . TRP A 1 89 ? 1.817 -2.529 -15.969 1.00 85.69 89 TRP A N 1
ATOM 699 C CA . TRP A 1 89 ? 0.411 -2.921 -15.772 1.00 85.69 89 TRP A CA 1
ATOM 700 C C . TRP A 1 89 ? 0.215 -4.302 -15.117 1.00 85.69 89 TRP A C 1
ATOM 702 O O . TRP A 1 89 ? -0.737 -4.493 -14.354 1.00 85.69 89 TRP A O 1
ATOM 712 N N . ILE A 1 90 ? 1.104 -5.266 -15.386 1.00 90.12 90 ILE A N 1
ATOM 713 C CA . ILE A 1 90 ? 1.063 -6.599 -14.771 1.00 90.12 90 ILE A CA 1
ATOM 714 C C . ILE A 1 90 ? 1.393 -6.473 -13.284 1.00 90.12 90 ILE A C 1
ATOM 716 O O . ILE A 1 90 ? 0.624 -6.933 -12.439 1.00 90.12 90 ILE A O 1
ATOM 720 N N . ILE A 1 91 ? 2.509 -5.818 -12.960 1.00 90.19 91 ILE A N 1
ATOM 721 C CA . ILE A 1 91 ? 2.984 -5.628 -11.585 1.00 90.19 91 ILE A CA 1
ATOM 722 C C . ILE A 1 91 ? 1.969 -4.824 -10.773 1.00 90.19 91 ILE A C 1
ATOM 724 O O . ILE A 1 91 ? 1.574 -5.278 -9.701 1.00 90.19 91 ILE A O 1
ATOM 728 N N . THR A 1 92 ? 1.462 -3.712 -11.311 1.00 90.06 92 THR A N 1
ATOM 729 C CA . THR A 1 92 ? 0.397 -2.895 -10.708 1.00 90.06 92 THR A CA 1
ATOM 730 C C . THR A 1 92 ? -0.841 -3.739 -10.391 1.00 90.06 92 THR A C 1
ATOM 732 O O . THR A 1 92 ? -1.406 -3.641 -9.301 1.00 90.06 92 THR A O 1
ATOM 735 N N . THR A 1 93 ? -1.255 -4.625 -11.306 1.00 91.19 93 THR A N 1
ATOM 736 C CA . THR A 1 93 ? -2.417 -5.508 -11.097 1.00 91.19 93 THR A CA 1
ATOM 737 C C . THR A 1 93 ? -2.165 -6.515 -9.972 1.00 91.19 93 THR A C 1
ATOM 739 O O . THR A 1 93 ? -3.022 -6.709 -9.104 1.00 91.19 93 THR A O 1
ATOM 742 N N . PHE A 1 94 ? -0.984 -7.141 -9.942 1.00 93.25 94 PHE A N 1
ATOM 743 C CA . PHE A 1 94 ? -0.612 -8.072 -8.874 1.00 93.25 94 PHE A CA 1
ATOM 744 C C . PHE A 1 94 ? -0.455 -7.376 -7.520 1.00 93.25 94 PHE A C 1
ATOM 746 O O . PHE A 1 94 ? -0.874 -7.936 -6.506 1.00 93.25 94 PHE A O 1
ATOM 753 N N . ALA A 1 95 ? 0.087 -6.160 -7.489 1.00 91.56 95 ALA A N 1
ATOM 754 C CA . ALA A 1 95 ? 0.190 -5.346 -6.284 1.00 91.56 95 ALA A CA 1
ATOM 755 C C . ALA A 1 95 ? -1.201 -5.014 -5.729 1.00 91.56 95 ALA A C 1
ATOM 757 O O . ALA A 1 95 ? -1.476 -5.269 -4.551 1.00 91.56 95 ALA A O 1
ATOM 758 N N . TRP A 1 96 ? -2.113 -4.557 -6.595 1.00 92.94 96 TRP A N 1
ATOM 759 C CA . TRP A 1 96 ? -3.502 -4.275 -6.237 1.00 92.94 96 TRP A CA 1
ATOM 760 C C . TRP A 1 96 ? -4.199 -5.503 -5.640 1.00 92.94 96 TRP A C 1
ATOM 762 O O . TRP A 1 96 ? -4.763 -5.425 -4.546 1.00 92.94 96 TRP A O 1
ATOM 772 N N . LEU A 1 97 ? -4.110 -6.656 -6.316 1.00 93.25 97 LEU A N 1
ATOM 773 C CA . LEU A 1 97 ? -4.706 -7.916 -5.860 1.00 93.25 97 LEU A CA 1
ATOM 774 C C . LEU A 1 97 ? -4.098 -8.405 -4.547 1.00 93.25 97 LEU A C 1
ATOM 776 O O . LEU A 1 97 ? -4.831 -8.838 -3.661 1.00 93.25 97 LEU A O 1
ATOM 780 N N . THR A 1 98 ? -2.774 -8.324 -4.408 1.00 93.25 98 THR A N 1
ATOM 781 C CA . THR A 1 98 ? -2.066 -8.764 -3.202 1.00 93.25 98 THR A CA 1
ATOM 782 C C . THR A 1 98 ? -2.497 -7.933 -2.006 1.00 93.25 98 THR A C 1
ATOM 784 O O . THR A 1 98 ? -2.883 -8.492 -0.981 1.00 93.25 98 THR A O 1
ATOM 787 N N . MET A 1 99 ? -2.513 -6.604 -2.141 1.00 91.69 99 MET A N 1
ATOM 788 C CA . MET A 1 99 ? -2.964 -5.722 -1.067 1.00 91.69 99 MET A CA 1
ATOM 789 C C . MET A 1 99 ? -4.439 -5.954 -0.750 1.00 91.69 99 MET A C 1
ATOM 791 O O . MET A 1 99 ? -4.794 -6.140 0.415 1.00 91.69 99 MET A O 1
ATOM 795 N N . TRP A 1 100 ? -5.297 -6.037 -1.769 1.00 91.31 100 TRP A N 1
ATOM 796 C CA . TRP A 1 100 ? -6.715 -6.335 -1.584 1.00 91.31 100 TRP A CA 1
ATOM 797 C C . TRP A 1 100 ? -6.941 -7.647 -0.821 1.00 91.31 100 TRP A C 1
ATOM 799 O O . TRP A 1 100 ? -7.681 -7.680 0.167 1.00 91.31 100 TRP A O 1
ATOM 809 N N . PHE A 1 101 ? -6.274 -8.721 -1.244 1.00 92.94 101 PHE A N 1
ATOM 810 C CA . PHE A 1 101 ? -6.395 -10.040 -0.634 1.00 92.94 101 PHE A CA 1
ATOM 811 C C . PHE A 1 101 ? -5.888 -10.035 0.807 1.00 92.94 101 PHE A C 1
ATOM 813 O O . PHE A 1 101 ? -6.540 -10.568 1.702 1.00 92.94 101 PHE A O 1
ATOM 820 N N . TRP A 1 102 ? -4.767 -9.370 1.064 1.00 91.88 102 TRP A N 1
ATOM 821 C CA . TRP A 1 102 ? -4.163 -9.332 2.386 1.00 91.88 102 TRP A CA 1
ATOM 822 C C . TRP A 1 102 ? -5.017 -8.559 3.392 1.00 91.88 102 TRP A C 1
ATOM 824 O O . TRP A 1 102 ? -5.279 -9.052 4.489 1.00 91.88 102 TRP A O 1
ATOM 834 N N . PHE A 1 103 ? -5.561 -7.404 3.003 1.00 89.94 103 PHE A N 1
ATOM 835 C CA . PHE A 1 103 ? -6.544 -6.697 3.826 1.00 89.94 103 PHE A CA 1
ATOM 836 C C . PHE A 1 103 ? -7.795 -7.557 4.062 1.00 89.94 103 PHE A C 1
ATOM 838 O O . PHE A 1 103 ? -8.292 -7.634 5.189 1.00 89.94 103 PHE A O 1
ATOM 845 N N . ARG A 1 104 ? -8.261 -8.294 3.046 1.00 88.69 104 ARG A N 1
ATOM 846 C CA . ARG A 1 104 ? -9.376 -9.237 3.205 1.00 88.69 104 ARG A CA 1
ATOM 847 C C . ARG A 1 104 ? -9.088 -10.356 4.206 1.00 88.69 104 ARG A C 1
ATOM 849 O O . ARG A 1 104 ? -9.975 -10.656 5.006 1.00 88.69 104 ARG A O 1
ATOM 856 N N . LEU A 1 105 ? -7.880 -10.925 4.210 1.00 89.12 105 LEU A N 1
ATOM 857 C CA . LEU A 1 105 ? -7.461 -11.945 5.182 1.00 89.12 105 LEU A CA 1
ATOM 858 C C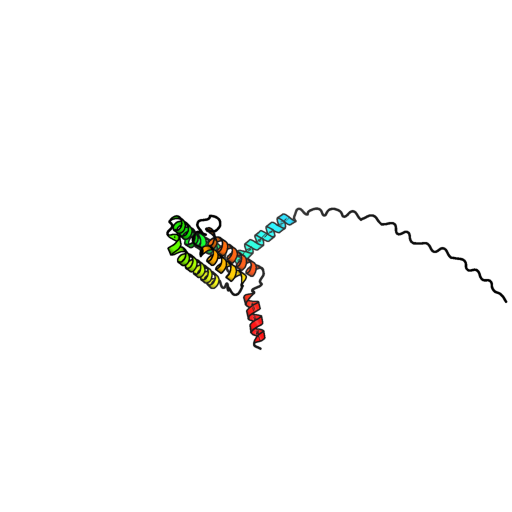 . LEU A 1 105 ? -7.494 -11.425 6.624 1.00 89.12 105 LEU A C 1
ATOM 860 O O . LEU A 1 105 ? -7.851 -12.164 7.537 1.00 89.12 105 LEU A O 1
ATOM 864 N N . HIS A 1 106 ? -7.198 -10.142 6.828 1.00 86.31 106 HIS A N 1
ATOM 865 C CA . HIS A 1 106 ? -7.259 -9.490 8.139 1.00 86.31 106 HIS A CA 1
ATOM 866 C C . HIS A 1 106 ? -8.657 -8.956 8.502 1.00 86.31 106 HIS A C 1
ATOM 868 O O . HIS A 1 106 ? -8.803 -8.146 9.416 1.00 86.31 106 HIS A O 1
ATOM 874 N N . GLY A 1 107 ? -9.713 -9.390 7.802 1.00 82.06 107 GLY A N 1
ATOM 875 C CA . GLY A 1 107 ? -11.087 -8.974 8.102 1.00 82.06 107 GLY A CA 1
ATOM 876 C C . GLY A 1 107 ? -11.344 -7.489 7.824 1.00 82.06 107 GLY A C 1
ATOM 877 O O . GLY A 1 107 ? -12.221 -6.870 8.436 1.00 82.06 107 GLY A O 1
ATOM 878 N N . VAL A 1 108 ? -10.566 -6.893 6.920 1.00 82.06 108 VAL A N 1
ATOM 879 C CA . VAL A 1 108 ? -10.752 -5.518 6.464 1.00 82.06 108 VAL A CA 1
ATOM 880 C C . VAL A 1 108 ? -11.602 -5.546 5.197 1.00 82.06 108 VAL A C 1
ATOM 882 O O . VAL A 1 108 ? -11.165 -5.974 4.129 1.00 82.06 108 VAL A O 1
ATOM 885 N N . GLY A 1 109 ? -12.853 -5.104 5.317 1.00 79.12 109 GLY A N 1
ATOM 886 C CA . GLY A 1 109 ? -13.719 -4.866 4.170 1.00 79.12 109 GLY A CA 1
ATOM 887 C C . GLY A 1 109 ? -13.358 -3.569 3.438 1.00 79.12 109 GLY A C 1
ATOM 888 O O . GLY A 1 109 ? -13.049 -2.548 4.060 1.00 79.12 109 GLY A O 1
ATOM 889 N N . PHE A 1 110 ? -13.479 -3.591 2.109 1.00 76.38 110 PHE A N 1
ATOM 890 C CA . PHE A 1 110 ? -13.383 -2.413 1.231 1.00 76.38 110 PHE A CA 1
ATOM 891 C C . PHE A 1 110 ? -14.739 -1.723 1.006 1.00 76.38 110 PHE A C 1
ATOM 893 O O . PHE A 1 110 ? -14.906 -0.959 0.065 1.00 76.38 110 PHE A O 1
ATOM 900 N N . ILE A 1 111 ? -15.716 -1.981 1.881 1.00 74.25 111 ILE A N 1
ATOM 901 C CA . ILE A 1 111 ? -17.010 -1.278 1.877 1.00 74.25 111 ILE A CA 1
ATOM 902 C C . ILE A 1 111 ? -16.821 0.204 2.231 1.00 74.25 111 ILE A C 1
ATOM 904 O O . ILE A 1 111 ? -17.617 1.040 1.812 1.00 74.25 111 ILE A O 1
ATOM 908 N N . ASN A 1 112 ? -15.757 0.547 2.970 1.00 76.56 112 ASN A N 1
ATOM 909 C CA . ASN A 1 112 ? -15.382 1.942 3.154 1.00 76.56 112 ASN A CA 1
ATOM 910 C C . ASN A 1 112 ? -14.860 2.513 1.816 1.00 76.56 112 ASN A C 1
ATOM 912 O O . ASN A 1 112 ? -13.800 2.065 1.356 1.00 76.56 112 ASN A O 1
ATOM 916 N N . PRO A 1 113 ? -15.545 3.514 1.221 1.00 78.25 113 PRO A N 1
ATOM 917 C CA . PRO A 1 113 ? -15.136 4.102 -0.049 1.00 78.25 113 PRO A CA 1
ATOM 918 C C . PRO A 1 113 ? -13.736 4.704 0.030 1.00 78.25 113 PRO A C 1
ATOM 920 O O . PRO A 1 113 ? -12.992 4.604 -0.934 1.00 78.25 113 PRO A O 1
ATOM 923 N N . THR A 1 114 ? -13.322 5.240 1.181 1.00 82.44 114 THR A N 1
ATOM 924 C CA . THR A 1 114 ? -11.986 5.818 1.355 1.00 82.44 114 THR A CA 1
ATOM 925 C C . THR A 1 114 ? -10.893 4.776 1.132 1.00 82.44 114 THR A C 1
ATOM 927 O O . THR A 1 114 ? -9.929 5.055 0.432 1.00 82.44 114 THR A O 1
ATOM 930 N N . ARG A 1 115 ? -11.054 3.546 1.645 1.00 85.25 115 ARG A N 1
ATOM 931 C CA . ARG A 1 115 ? -10.062 2.472 1.443 1.00 85.25 115 ARG A CA 1
ATOM 932 C C . ARG A 1 115 ? -10.010 2.012 -0.004 1.00 85.25 115 ARG A C 1
ATOM 934 O O . ARG A 1 115 ? -8.930 1.805 -0.547 1.00 85.25 115 ARG A O 1
ATOM 941 N N . LEU A 1 116 ? -11.177 1.841 -0.622 1.00 88.69 116 LEU A N 1
ATOM 942 C CA . LEU A 1 116 ? -11.246 1.440 -2.021 1.00 88.69 116 LEU A CA 1
ATOM 943 C C . LEU A 1 116 ? -10.632 2.515 -2.923 1.00 88.69 116 LEU A C 1
ATOM 945 O O . LEU A 1 116 ? -9.870 2.183 -3.826 1.00 88.69 116 LEU A O 1
ATOM 949 N N . VAL A 1 117 ? -10.909 3.790 -2.638 1.00 88.69 117 VAL A N 1
ATOM 950 C CA . VAL A 1 117 ? -10.326 4.932 -3.344 1.00 88.69 117 VAL A CA 1
ATOM 951 C C . VAL A 1 117 ? -8.819 4.970 -3.142 1.00 88.69 117 VAL A C 1
ATOM 953 O O . VAL A 1 117 ? -8.121 5.070 -4.136 1.00 88.69 117 VAL A O 1
ATOM 956 N N . THR A 1 118 ? -8.290 4.824 -1.923 1.00 88.44 118 THR A N 1
ATOM 957 C CA . THR A 1 118 ? -6.832 4.797 -1.711 1.00 88.44 118 THR A CA 1
ATOM 958 C C . THR A 1 118 ? -6.172 3.669 -2.501 1.00 88.44 118 THR A C 1
ATOM 960 O O . THR A 1 118 ? -5.210 3.918 -3.218 1.00 88.44 118 THR A O 1
ATOM 963 N N . LEU A 1 119 ? -6.712 2.447 -2.428 1.00 88.81 119 LEU A N 1
ATOM 964 C CA . LEU A 1 119 ? -6.151 1.297 -3.138 1.00 88.81 119 LEU A CA 1
ATOM 965 C C . LEU A 1 119 ? -6.211 1.473 -4.666 1.00 88.81 119 LEU A C 1
ATOM 967 O O . LEU A 1 119 ? -5.251 1.173 -5.371 1.00 88.81 119 LEU A O 1
ATOM 971 N N . THR A 1 120 ? -7.341 1.960 -5.180 1.00 90.44 120 THR A N 1
ATOM 972 C CA . THR A 1 120 ? -7.552 2.155 -6.623 1.00 90.44 120 THR A CA 1
ATOM 973 C C . THR A 1 120 ? -6.757 3.345 -7.145 1.00 90.44 120 THR A C 1
ATOM 975 O O . THR A 1 120 ? -6.214 3.278 -8.238 1.00 90.44 120 THR A O 1
ATOM 978 N N . LEU A 1 121 ? -6.639 4.420 -6.367 1.00 89.19 121 LEU A N 1
ATOM 979 C CA . LEU A 1 121 ? -5.855 5.593 -6.736 1.00 89.19 121 LEU A CA 1
ATOM 980 C C . LEU A 1 121 ? -4.368 5.249 -6.824 1.00 89.19 121 LEU A C 1
ATOM 982 O O . LEU A 1 121 ? -3.725 5.659 -7.782 1.00 89.19 121 LEU A O 1
ATOM 986 N N . SER A 1 122 ? -3.847 4.450 -5.887 1.00 86.75 122 SER A N 1
ATOM 987 C CA . SER A 1 122 ? -2.481 3.927 -5.987 1.00 86.75 122 SER A CA 1
ATOM 988 C C . SER A 1 122 ? -2.271 3.123 -7.270 1.00 86.75 122 SER A C 1
ATOM 990 O O . SER A 1 122 ? -1.285 3.338 -7.960 1.00 86.75 122 SER A O 1
ATOM 992 N N . ALA A 1 123 ? -3.232 2.272 -7.644 1.00 86.88 123 ALA A N 1
ATOM 993 C CA . ALA A 1 123 ? -3.160 1.529 -8.901 1.00 86.88 123 ALA A CA 1
ATOM 994 C C . ALA A 1 123 ? -3.219 2.435 -10.140 1.00 86.88 123 ALA A C 1
ATOM 996 O O . ALA A 1 123 ? -2.532 2.179 -11.119 1.00 86.88 123 ALA A O 1
ATOM 997 N N . LEU A 1 124 ? -4.055 3.476 -10.114 1.00 88.38 124 LEU A N 1
ATOM 998 C CA . LEU A 1 124 ? -4.240 4.386 -11.246 1.00 88.38 124 LEU A CA 1
ATOM 999 C C . LEU A 1 124 ? -3.023 5.275 -11.490 1.00 88.38 124 LEU A C 1
ATOM 1001 O O . LEU A 1 124 ? -2.720 5.557 -12.644 1.00 88.38 124 LEU A O 1
ATOM 1005 N N . ILE A 1 125 ? -2.349 5.721 -10.428 1.00 86.00 125 ILE A N 1
ATOM 1006 C CA . ILE A 1 125 ? -1.118 6.513 -10.537 1.00 86.00 125 ILE A CA 1
ATOM 1007 C C . ILE A 1 125 ? -0.030 5.684 -11.228 1.00 86.00 125 ILE A C 1
ATOM 1009 O O . ILE A 1 125 ? 0.548 6.146 -12.208 1.00 86.00 125 ILE A O 1
ATOM 1013 N N . ASP A 1 126 ? 0.157 4.442 -10.787 1.00 82.44 126 ASP A N 1
ATOM 1014 C CA . ASP A 1 126 ? 1.188 3.537 -11.313 1.00 82.44 126 ASP A CA 1
ATOM 1015 C C . ASP A 1 126 ? 0.831 2.930 -12.671 1.00 82.44 126 ASP A C 1
ATOM 1017 O O . ASP A 1 126 ? 1.678 2.376 -13.362 1.00 82.44 126 ASP A O 1
ATOM 1021 N N . TYR A 1 127 ? -0.425 3.052 -13.097 1.00 81.88 127 TYR A N 1
ATOM 1022 C CA . TYR A 1 127 ? -0.833 2.611 -14.426 1.00 81.88 127 TYR A CA 1
ATOM 1023 C C . TYR A 1 127 ? -0.193 3.451 -15.539 1.00 81.88 127 TYR A C 1
ATOM 1025 O O . TYR A 1 127 ? -0.068 2.983 -16.672 1.00 81.88 127 TYR A O 1
ATOM 1033 N N . PHE A 1 128 ? 0.189 4.697 -15.241 1.00 80.44 128 PHE A N 1
ATOM 1034 C CA . PHE A 1 128 ? 0.846 5.562 -16.209 1.00 80.44 128 PHE A CA 1
ATOM 1035 C C . PH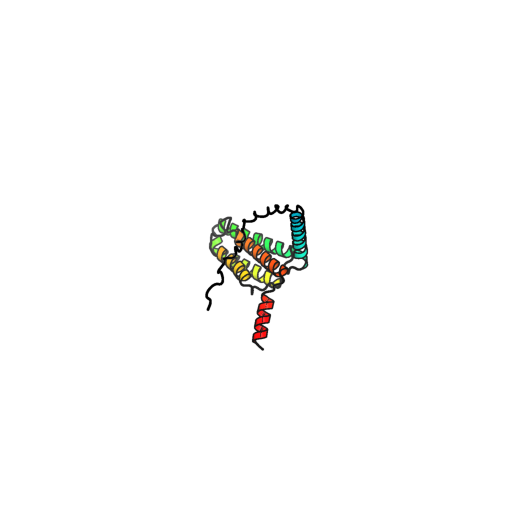E A 1 128 ? 2.341 5.227 -16.286 1.00 80.44 128 PHE A C 1
ATOM 1037 O O . PHE A 1 128 ? 3.076 5.490 -15.335 1.00 80.44 128 PHE A O 1
ATOM 1044 N N . PRO A 1 129 ? 2.822 4.696 -17.424 1.00 70.94 129 PRO A N 1
ATOM 1045 C CA . PRO A 1 129 ? 4.226 4.340 -17.570 1.00 70.94 129 PRO A CA 1
ATOM 1046 C C . PRO A 1 129 ? 5.108 5.585 -17.437 1.00 70.94 129 PRO A C 1
ATOM 1048 O O . PRO A 1 129 ? 4.856 6.605 -18.085 1.00 70.94 129 PRO A O 1
ATOM 1051 N N . GLY A 1 130 ? 6.146 5.493 -16.606 1.00 74.94 130 GLY A N 1
ATOM 1052 C CA . GLY A 1 130 ? 7.042 6.604 -16.287 1.00 74.94 130 GLY A CA 1
ATOM 1053 C C . GLY A 1 130 ? 6.618 7.434 -15.074 1.00 74.94 130 GLY A C 1
ATOM 1054 O O . GLY A 1 130 ? 7.336 8.370 -14.715 1.00 74.94 130 GLY A O 1
ATOM 1055 N N . ALA A 1 131 ? 5.497 7.107 -14.419 1.00 77.00 131 ALA A N 1
ATOM 1056 C CA . ALA A 1 131 ? 5.209 7.635 -13.090 1.00 77.00 131 ALA A CA 1
ATOM 1057 C C . ALA A 1 131 ? 6.314 7.204 -12.105 1.00 77.00 131 ALA A C 1
ATOM 1059 O O . ALA A 1 131 ? 6.900 8.051 -11.418 1.00 77.00 131 ALA A O 1
ATOM 1060 N N . ASP A 1 132 ? 6.696 5.924 -12.114 1.00 75.62 132 ASP A N 1
ATOM 1061 C CA . ASP A 1 132 ? 7.626 5.352 -11.130 1.00 75.62 132 ASP A CA 1
ATOM 1062 C C . ASP A 1 132 ? 9.095 5.750 -11.338 1.00 75.62 132 ASP A C 1
ATOM 1064 O O . ASP A 1 132 ? 9.919 5.628 -10.430 1.00 75.62 132 ASP A O 1
ATOM 1068 N N . ALA A 1 133 ? 9.421 6.312 -12.503 1.00 75.25 133 ALA A N 1
ATOM 1069 C CA . ALA A 1 133 ? 10.731 6.858 -12.825 1.00 75.25 133 ALA A CA 1
ATOM 1070 C C . ALA A 1 133 ? 11.070 8.069 -11.942 1.00 75.25 133 ALA A C 1
ATOM 1072 O O . ALA A 1 133 ? 12.240 8.407 -11.747 1.00 75.25 133 ALA A O 1
ATOM 1073 N N . SER A 1 134 ? 10.049 8.728 -11.388 1.00 77.81 134 SER A N 1
ATOM 1074 C CA . SER A 1 134 ? 10.224 9.823 -10.442 1.00 77.81 134 SER A CA 1
ATOM 1075 C C . SER A 1 134 ? 10.346 9.311 -9.004 1.00 77.81 134 SER A C 1
ATOM 1077 O O . SER A 1 134 ? 9.629 8.415 -8.575 1.00 77.81 134 SER A O 1
ATOM 1079 N N . ILE A 1 135 ? 11.188 9.958 -8.194 1.00 72.88 135 ILE A N 1
ATOM 1080 C CA . ILE A 1 135 ? 11.314 9.643 -6.756 1.00 72.88 135 ILE A CA 1
ATOM 1081 C C . ILE A 1 135 ? 9.990 9.883 -6.006 1.00 72.88 135 ILE A C 1
ATOM 1083 O O . ILE A 1 135 ? 9.748 9.277 -4.968 1.00 72.88 135 ILE A O 1
ATOM 1087 N N . VAL A 1 136 ? 9.131 10.772 -6.513 1.00 73.44 136 VAL A N 1
ATOM 1088 C CA . VAL A 1 136 ? 7.866 11.130 -5.857 1.00 73.44 136 VAL A CA 1
ATOM 1089 C C . VAL A 1 136 ? 6.810 10.042 -6.049 1.00 73.44 136 VAL A C 1
ATOM 1091 O O . VAL A 1 136 ? 6.143 9.679 -5.083 1.00 73.44 136 VAL A O 1
ATOM 1094 N N . PHE A 1 137 ? 6.672 9.510 -7.265 1.00 78.38 137 PHE A N 1
ATOM 1095 C CA . PHE A 1 137 ? 5.649 8.513 -7.588 1.00 78.38 137 PHE A CA 1
ATOM 1096 C C . PHE A 1 137 ? 6.185 7.073 -7.583 1.00 78.38 137 PHE A C 1
ATOM 1098 O O . PHE A 1 137 ? 5.409 6.159 -7.360 1.00 78.38 137 PHE A O 1
ATOM 1105 N N . GLY A 1 138 ? 7.502 6.842 -7.638 1.00 80.44 138 GLY A N 1
ATOM 1106 C CA . GLY A 1 138 ? 8.084 5.492 -7.541 1.00 80.44 138 GLY A CA 1
ATOM 1107 C C . GLY A 1 138 ? 7.835 4.770 -6.213 1.00 80.44 138 GLY A C 1
ATOM 1108 O O . GLY A 1 138 ? 8.135 3.585 -6.077 1.00 80.44 138 GLY A O 1
ATOM 1109 N N . PHE A 1 139 ? 7.275 5.463 -5.213 1.00 86.94 139 PHE A N 1
ATOM 1110 C CA . PHE A 1 139 ? 6.888 4.860 -3.941 1.00 86.94 139 PHE A CA 1
ATOM 1111 C C . PHE A 1 139 ? 5.376 4.719 -3.725 1.00 86.94 139 PHE A C 1
ATOM 1113 O O . PHE A 1 139 ? 4.964 4.412 -2.602 1.00 86.94 139 PHE A O 1
ATOM 1120 N N . THR A 1 140 ? 4.551 4.876 -4.763 1.00 89.25 140 THR A N 1
ATOM 1121 C CA . THR A 1 140 ? 3.084 4.915 -4.650 1.00 89.25 140 THR A CA 1
ATOM 1122 C C . THR A 1 140 ? 2.490 3.711 -3.925 1.00 89.25 140 THR A C 1
ATOM 1124 O O . THR A 1 140 ? 1.708 3.918 -2.994 1.00 89.25 140 THR A O 1
ATOM 1127 N N . TRP A 1 141 ? 2.868 2.465 -4.248 1.00 90.31 141 TRP A N 1
ATOM 1128 C CA . TRP A 1 141 ? 2.314 1.294 -3.545 1.00 90.31 141 TRP A CA 1
ATOM 1129 C C . TRP A 1 141 ? 2.668 1.262 -2.065 1.00 90.31 141 TRP A C 1
ATOM 1131 O O . TRP A 1 141 ? 1.830 0.922 -1.227 1.00 90.31 141 TRP A O 1
ATOM 1141 N N . THR A 1 142 ? 3.895 1.644 -1.723 1.00 92.00 142 THR A N 1
ATOM 1142 C CA . THR A 1 142 ? 4.340 1.715 -0.328 1.00 92.00 142 THR A CA 1
ATOM 1143 C C . THR A 1 142 ? 3.561 2.788 0.428 1.00 92.00 142 THR A C 1
ATOM 1145 O O . THR A 1 142 ? 3.027 2.517 1.503 1.00 92.00 142 THR A O 1
ATOM 1148 N N . ILE A 1 143 ? 3.424 3.981 -0.155 1.00 91.56 143 ILE A N 1
ATOM 1149 C CA . ILE A 1 143 ? 2.665 5.091 0.434 1.00 91.56 143 ILE A CA 1
ATOM 1150 C C . ILE A 1 143 ? 1.187 4.708 0.586 1.00 91.56 143 ILE A C 1
ATOM 1152 O O . ILE A 1 143 ? 0.621 4.856 1.669 1.00 91.56 143 ILE A O 1
ATOM 1156 N N . GLY A 1 144 ? 0.573 4.148 -0.457 1.00 90.31 144 GLY A N 1
ATOM 1157 C CA . GLY A 1 144 ? -0.813 3.682 -0.440 1.00 90.31 144 GLY A CA 1
ATOM 1158 C C . GLY A 1 144 ? -1.059 2.617 0.625 1.00 90.31 144 GLY A C 1
ATOM 1159 O O . GLY A 1 144 ? -2.039 2.694 1.366 1.00 90.31 144 GLY A O 1
ATOM 1160 N N . THR A 1 145 ? -0.128 1.672 0.774 1.00 91.94 145 THR A N 1
ATOM 1161 C CA . THR A 1 145 ? -0.182 0.634 1.814 1.00 91.94 145 THR A CA 1
ATOM 1162 C C . THR A 1 145 ? -0.111 1.242 3.214 1.00 91.94 145 THR A C 1
ATOM 1164 O O . THR A 1 145 ? -0.919 0.889 4.072 1.00 91.94 145 THR A O 1
ATOM 1167 N N . ILE A 1 146 ? 0.792 2.201 3.449 1.00 92.56 146 ILE A N 1
ATOM 1168 C CA . ILE A 1 146 ? 0.900 2.908 4.734 1.00 92.56 146 ILE A CA 1
ATOM 1169 C C . ILE A 1 146 ? -0.397 3.661 5.050 1.00 92.56 146 ILE A C 1
ATOM 1171 O O . ILE A 1 146 ? -0.906 3.556 6.167 1.00 92.56 146 ILE A O 1
ATOM 1175 N N . ILE A 1 147 ? -0.960 4.381 4.075 1.00 90.88 147 ILE A N 1
ATOM 1176 C CA . ILE A 1 147 ? -2.223 5.111 4.241 1.00 90.88 147 ILE A CA 1
ATOM 1177 C C . ILE A 1 147 ? -3.365 4.138 4.556 1.00 90.88 147 ILE A C 1
ATOM 1179 O O . ILE A 1 147 ? -4.131 4.378 5.487 1.00 90.88 147 ILE A O 1
ATOM 1183 N N . LEU A 1 148 ? -3.467 3.013 3.844 1.00 90.19 148 LEU A N 1
ATOM 1184 C CA . LEU A 1 148 ? -4.483 1.991 4.110 1.00 90.19 148 LEU A CA 1
ATOM 1185 C C . LEU A 1 148 ? -4.357 1.408 5.518 1.00 90.19 148 LEU A C 1
ATOM 1187 O O . LEU A 1 148 ? -5.357 1.322 6.229 1.00 90.19 148 LEU A O 1
ATOM 1191 N N . ILE A 1 149 ? -3.141 1.058 5.945 1.00 90.62 149 ILE A N 1
ATOM 1192 C CA . ILE A 1 149 ? -2.880 0.577 7.308 1.00 90.62 149 ILE A CA 1
ATOM 1193 C C . ILE A 1 149 ? -3.301 1.637 8.330 1.00 90.62 149 ILE A C 1
ATOM 1195 O O . ILE A 1 149 ? -3.975 1.303 9.304 1.00 90.62 149 ILE A O 1
ATOM 1199 N N . ALA A 1 150 ? -2.959 2.907 8.100 1.00 88.12 150 ALA A N 1
ATOM 1200 C CA . ALA A 1 150 ? -3.332 4.011 8.979 1.00 88.12 150 ALA A CA 1
ATOM 1201 C C . ALA A 1 150 ? -4.856 4.198 9.064 1.00 88.12 150 ALA A C 1
ATOM 1203 O O . ALA A 1 150 ? -5.383 4.377 10.159 1.00 88.12 150 ALA A O 1
ATOM 1204 N N . ILE A 1 151 ? -5.583 4.087 7.946 1.00 87.56 151 ILE A N 1
ATOM 1205 C CA . ILE A 1 151 ? -7.054 4.143 7.930 1.00 87.56 151 ILE A CA 1
ATOM 1206 C C . ILE A 1 151 ? -7.650 2.963 8.707 1.00 87.56 151 ILE A C 1
ATOM 1208 O O . ILE A 1 151 ? -8.586 3.141 9.483 1.00 87.56 151 ILE A O 1
ATOM 1212 N N . VAL A 1 152 ? -7.129 1.745 8.513 1.00 87.81 152 VAL A N 1
ATOM 1213 C CA . VAL A 1 152 ? -7.596 0.553 9.242 1.00 87.81 152 VAL A CA 1
ATOM 1214 C C . VAL A 1 152 ? -7.413 0.719 10.742 1.00 87.81 152 VAL A C 1
ATOM 1216 O O . VAL A 1 152 ? -8.347 0.480 11.504 1.00 87.81 152 VAL A O 1
ATOM 1219 N N . ARG A 1 153 ? -6.243 1.200 11.143 1.00 85.25 153 ARG A N 1
ATOM 1220 C CA . ARG A 1 153 ? -5.902 1.505 12.529 1.00 85.25 153 ARG A CA 1
ATOM 1221 C C . ARG A 1 153 ? -6.786 2.588 13.131 1.00 85.25 153 ARG A C 1
ATOM 1223 O O . ARG A 1 153 ? -7.389 2.368 14.175 1.00 85.25 153 ARG A O 1
ATOM 1230 N N . ALA A 1 154 ? -6.979 3.699 12.426 1.00 84.00 154 ALA A N 1
ATOM 1231 C CA . ALA A 1 154 ? -7.865 4.772 12.866 1.00 84.00 154 ALA A CA 1
ATOM 1232 C C . ALA A 1 154 ? -9.320 4.295 13.054 1.00 84.00 154 ALA A C 1
ATOM 1234 O O . ALA A 1 154 ? -9.992 4.690 14.009 1.00 84.00 154 ALA A O 1
ATOM 1235 N N . GLU A 1 155 ? -9.818 3.413 12.186 1.00 81.75 155 GLU A N 1
ATOM 1236 C CA . GLU A 1 155 ? -11.138 2.796 12.364 1.00 81.75 155 GLU A CA 1
ATOM 1237 C C . GLU A 1 155 ? -11.195 1.845 13.566 1.00 81.75 155 GLU A C 1
ATOM 1239 O O . GLU A 1 155 ? -12.185 1.845 14.300 1.00 81.75 155 GLU A O 1
ATOM 1244 N N . ASP A 1 156 ? -10.144 1.053 13.790 1.00 81.75 156 ASP A N 1
ATOM 1245 C CA . ASP A 1 156 ? -10.053 0.160 14.949 1.00 81.75 156 ASP A CA 1
ATOM 1246 C C . ASP A 1 156 ? -10.040 0.961 16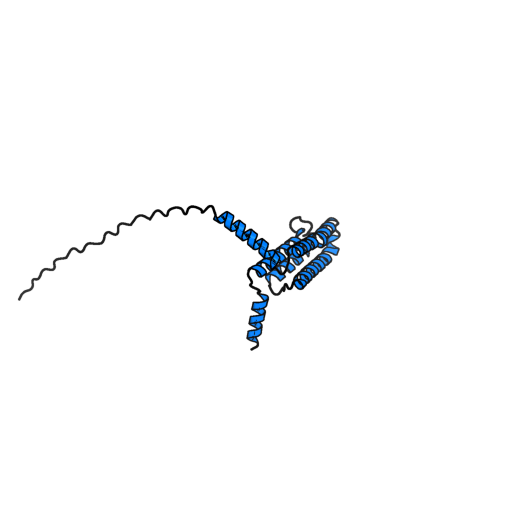.263 1.00 81.75 156 ASP A C 1
ATOM 1248 O O . ASP A 1 156 ? -10.717 0.584 17.220 1.00 81.75 156 ASP A O 1
ATOM 1252 N N . MET A 1 157 ? -9.339 2.100 16.295 1.00 72.81 157 MET A N 1
ATOM 1253 C CA . MET A 1 157 ? -9.279 3.000 17.452 1.00 72.81 157 MET A CA 1
ATOM 1254 C C . MET A 1 157 ? -10.604 3.713 17.728 1.00 72.81 157 MET A C 1
ATOM 1256 O O . MET A 1 157 ? -10.991 3.888 18.882 1.00 72.81 157 MET A O 1
ATOM 1260 N N . THR A 1 158 ? -11.289 4.168 16.678 1.00 76.00 158 THR A N 1
ATOM 1261 C CA . THR A 1 158 ? -12.554 4.905 16.825 1.00 76.00 158 THR A CA 1
ATOM 1262 C C . THR A 1 158 ? -13.733 3.981 17.117 1.00 76.00 158 THR A C 1
ATOM 1264 O O . THR A 1 158 ? -14.789 4.454 17.531 1.00 76.00 158 THR A O 1
ATOM 1267 N N . GLY A 1 159 ? -13.589 2.667 16.898 1.00 65.69 159 GLY A N 1
ATOM 1268 C CA . GLY A 1 159 ? -14.666 1.688 17.064 1.00 65.69 159 GLY A CA 1
ATOM 1269 C C . GLY A 1 159 ? -15.811 1.857 16.056 1.00 65.69 159 GLY A C 1
ATOM 1270 O O . GLY A 1 159 ? -16.769 1.078 16.070 1.00 65.69 159 GLY A O 1
ATOM 1271 N N . ILE A 1 160 ? -15.714 2.841 15.154 1.00 65.38 160 ILE A N 1
ATOM 1272 C CA . ILE A 1 160 ? -16.688 3.112 14.100 1.00 65.38 160 ILE A CA 1
ATOM 1273 C C . ILE A 1 160 ? -16.424 2.114 12.983 1.00 65.38 160 ILE A C 1
ATOM 1275 O O . ILE A 1 160 ? -15.782 2.391 11.972 1.00 65.38 160 ILE A O 1
ATOM 1279 N N . ASN A 1 161 ? -16.936 0.905 13.169 1.00 64.00 161 ASN A N 1
ATOM 1280 C CA . ASN A 1 161 ? -16.938 -0.083 12.112 1.00 64.00 161 ASN A CA 1
ATOM 1281 C C . ASN A 1 161 ? -18.074 0.265 11.136 1.00 64.00 161 ASN A C 1
ATOM 1283 O O . ASN A 1 161 ? -19.202 -0.211 11.282 1.00 64.00 161 ASN A O 1
ATOM 1287 N N . ILE A 1 162 ? -17.785 1.144 10.168 1.00 64.06 162 ILE A N 1
ATOM 1288 C CA . ILE A 1 162 ? -18.754 1.642 9.173 1.00 64.06 162 ILE A CA 1
ATOM 1289 C C . ILE A 1 162 ? -19.450 0.472 8.456 1.00 64.06 162 ILE A C 1
ATOM 1291 O O . ILE A 1 162 ? -20.643 0.534 8.169 1.00 64.06 162 ILE A O 1
ATOM 1295 N N . GLU A 1 163 ? -18.743 -0.643 8.258 1.00 62.91 163 GLU A N 1
ATOM 1296 C CA . GLU A 1 163 ? -19.304 -1.870 7.689 1.00 62.91 163 GLU A CA 1
ATOM 1297 C C . GLU A 1 163 ? -20.447 -2.453 8.540 1.00 62.91 163 GLU A C 1
ATOM 1299 O O . GLU A 1 163 ? -21.471 -2.862 7.988 1.00 62.91 163 GLU A O 1
ATOM 1304 N N . LYS A 1 164 ? -20.320 -2.458 9.874 1.00 64.00 164 LYS A N 1
ATOM 1305 C CA . LYS A 1 164 ? -21.397 -2.907 10.773 1.00 64.00 164 LYS A CA 1
ATOM 1306 C C . LYS A 1 164 ? -22.585 -1.948 10.756 1.00 64.00 164 LYS A C 1
ATOM 1308 O O . LYS A 1 164 ? -23.722 -2.408 10.749 1.00 64.00 164 LYS A O 1
ATOM 1313 N N . ILE A 1 165 ? -22.334 -0.639 10.709 1.00 67.00 165 ILE A N 1
ATOM 1314 C CA . ILE A 1 165 ? -23.390 0.387 10.679 1.00 67.00 165 ILE A CA 1
ATOM 1315 C C . ILE A 1 165 ? -24.215 0.271 9.393 1.00 67.00 165 ILE A C 1
ATOM 1317 O O . ILE A 1 165 ? -25.444 0.273 9.442 1.00 67.00 165 ILE A O 1
ATOM 1321 N N . ILE A 1 166 ? -23.548 0.125 8.246 1.00 66.12 166 ILE A N 1
ATOM 1322 C CA . ILE A 1 166 ? -24.217 -0.029 6.951 1.00 66.12 166 ILE A CA 1
ATOM 1323 C C . ILE A 1 166 ? -25.014 -1.337 6.918 1.00 66.12 166 ILE A C 1
ATOM 1325 O O . ILE A 1 166 ? -26.203 -1.311 6.608 1.00 66.12 166 ILE A O 1
ATOM 1329 N N . LYS A 1 167 ? -24.411 -2.474 7.298 1.00 67.31 167 LYS A N 1
ATOM 1330 C CA . LYS A 1 167 ? -25.127 -3.762 7.339 1.00 67.31 167 LYS A CA 1
ATOM 1331 C C . LYS A 1 167 ? -26.328 -3.732 8.289 1.00 67.31 167 LYS A C 1
ATOM 1333 O O . LYS A 1 167 ? -27.374 -4.263 7.936 1.00 67.31 167 LYS A O 1
ATOM 1338 N N . GLY A 1 168 ? -26.201 -3.072 9.442 1.00 71.12 168 GLY A N 1
ATOM 1339 C CA . GLY A 1 168 ? -27.300 -2.884 10.392 1.00 71.12 168 GLY A CA 1
ATOM 1340 C C . GLY A 1 168 ? -28.462 -2.082 9.802 1.00 71.12 168 GLY A C 1
ATOM 1341 O O . GLY A 1 168 ? -29.602 -2.525 9.884 1.00 71.12 168 GLY A O 1
ATOM 1342 N N . LYS A 1 169 ? -28.179 -0.955 9.130 1.00 70.50 169 LYS A N 1
ATOM 1343 C CA . LYS A 1 169 ? -29.214 -0.143 8.464 1.00 70.50 169 LYS A CA 1
ATOM 1344 C C . LYS A 1 169 ? -29.932 -0.883 7.336 1.00 70.50 169 LYS A C 1
ATOM 1346 O O . LYS A 1 169 ? -31.125 -0.692 7.150 1.00 70.50 169 LYS A O 1
ATOM 1351 N N . PHE A 1 170 ? -29.225 -1.709 6.567 1.00 72.06 170 PHE A N 1
ATOM 1352 C CA . PHE A 1 170 ? -29.856 -2.492 5.502 1.00 72.06 170 PHE A CA 1
ATOM 1353 C C . PHE A 1 170 ? -30.662 -3.681 6.032 1.00 72.06 170 PHE A C 1
ATOM 1355 O O . PHE A 1 170 ? -31.646 -4.059 5.404 1.00 72.06 170 PHE A O 1
ATOM 1362 N N . ALA A 1 171 ? -30.277 -4.255 7.176 1.00 74.50 171 ALA A N 1
ATOM 1363 C CA . ALA A 1 171 ? -31.067 -5.287 7.840 1.00 74.50 171 ALA A CA 1
ATOM 1364 C C . ALA A 1 171 ? -32.406 -4.726 8.348 1.00 74.50 171 ALA A C 1
ATOM 1366 O O . ALA A 1 171 ? -33.439 -5.328 8.090 1.00 74.50 171 ALA A O 1
ATOM 1367 N N . SER A 1 172 ? -32.405 -3.531 8.952 1.00 71.25 172 SER A N 1
ATOM 1368 C CA . SER A 1 172 ? -33.630 -2.876 9.441 1.00 71.25 172 SER A CA 1
ATOM 1369 C C . SER A 1 172 ? -34.556 -2.337 8.344 1.00 71.25 172 SER A C 1
ATOM 1371 O O . SER A 1 172 ? -35.647 -1.886 8.651 1.00 71.25 172 SER A O 1
ATOM 1373 N N . LEU A 1 173 ? -34.114 -2.300 7.083 1.00 75.50 173 LEU A N 1
ATOM 1374 C CA . LEU A 1 173 ? -34.937 -1.876 5.939 1.00 75.50 173 LEU A CA 1
ATOM 1375 C C . LEU A 1 173 ? -35.633 -3.052 5.236 1.00 75.50 173 LEU A C 1
ATOM 1377 O O . LEU A 1 173 ? -36.375 -2.834 4.282 1.00 75.50 173 LEU A O 1
ATOM 1381 N N . LYS A 1 174 ? -35.338 -4.292 5.647 1.00 68.31 174 LYS A N 1
ATOM 1382 C CA . LYS A 1 174 ? -35.965 -5.511 5.117 1.00 68.31 174 LYS A CA 1
ATOM 1383 C C . LYS A 1 174 ? -37.070 -6.072 6.023 1.00 68.31 174 LYS A C 1
ATOM 1385 O O . LYS A 1 174 ? -37.709 -7.037 5.608 1.00 68.31 174 LYS A O 1
ATOM 1390 N N . GLU A 1 175 ? -37.260 -5.497 7.210 1.00 59.38 175 GLU A N 1
ATOM 1391 C CA . GLU A 1 175 ? -38.410 -5.726 8.102 1.00 59.38 175 GLU A CA 1
ATOM 1392 C C . GLU A 1 175 ? -39.476 -4.650 7.868 1.00 59.38 175 GLU A C 1
ATOM 1394 O O . GLU A 1 175 ? -40.674 -5.004 7.914 1.00 59.38 175 GLU A O 1
#

Sequence (175 aa):
MNPHDDFRPRDLHLPSTAPSAPAKVAPQTTQPGRFKQAKDIASRLWALEGKNSRVNNTTAMLMVAVAFFCFNLPQIILEWLLIGFLFNWIITTFAWLTMWFWFRLHGVGFINPTRLVTLTLSALIDYFPGADASIVFGFTWTIGTIILIAIVRAEDMTGINIEKIIKGKFASLKE

Secondary structure (DSSP, 8-state):
-------PPP---------PPPP--------TTHHHHHHHHHHHHHHHHHHH-SS-HHHHHHHHHHIIIIIIHHHHHHHHTT-HHHHHHHHHHHHHHHHHHHHHHTT--TTSHHHHHHHHHHHHHHTSTTSTTSTTTTTHHHHHHHHHHHHHHHHHHH---HHHHHHHHHHTT--

Organism: NCBI:txid1802438

Foldseek 3Di:
DDDDDDPDDDDDDDPPPDPDDDDDDDPPDDDPCVVVVVVVVVVVLVVVLQVQFLQHPVNLVVQLCCLVPVQLVVLLVCLVVVNSLVCQLVSLVVLLVVLVVSCVVSVRDCPPVVLVCLSVVLSVQSNDRPSLPDPVNSSSSSVSSVVNSVVSSVCSVVVPPVVVVVVVVVVVVVD

pLDDT: mean 76.11, std 14.2, range [39.34, 94.19]